Protein AF-A0A1M7Z8D8-F1 (afdb_monomer)

Mean predicted aligned error: 10.04 Å

Organism: NCBI:txid1123029

Foldseek 3Di:
DPDPDPPPVVVVVLVVLVVVCVVVVHDSVVSVVVVVVVVVVVVVVPPCPPDPDD

Radius of gyration: 16.53 Å; Cα contacts (8 Å, |Δi|>4): 12; chains: 1; bounding box: 48×16×41 Å

Structure (mmCIF, N/CA/C/O backbone):
data_AF-A0A1M7Z8D8-F1
#
_entry.id   AF-A0A1M7Z8D8-F1
#
loop_
_atom_site.group_PDB
_atom_site.id
_atom_site.type_symbol
_atom_site.label_atom_id
_atom_site.label_alt_id
_atom_site.label_comp_id
_atom_site.label_asym_id
_atom_site.label_entity_id
_atom_site.label_seq_id
_atom_site.pdbx_PDB_ins_code
_atom_site.Cartn_x
_atom_site.Cartn_y
_atom_site.Cartn_z
_atom_site.occupancy
_atom_site.B_iso_or_equiv
_atom_site.auth_seq_id
_atom_site.auth_comp_id
_atom_site.auth_asym_id
_atom_site.auth_atom_id
_atom_site.pdbx_PDB_model_num
ATOM 1 N N . MET A 1 1 ? -18.102 -8.446 -31.357 1.00 41.97 1 MET A N 1
ATOM 2 C CA . MET A 1 1 ? -17.945 -8.750 -29.917 1.00 41.97 1 MET A CA 1
ATOM 3 C C . MET A 1 1 ? -17.580 -7.467 -29.191 1.00 41.97 1 MET A C 1
ATOM 5 O O . MET A 1 1 ? -16.520 -6.913 -29.458 1.00 41.97 1 MET A O 1
ATOM 9 N N . ALA A 1 2 ? -18.489 -6.944 -28.367 1.00 47.94 2 ALA A N 1
ATOM 10 C CA . ALA A 1 2 ? -18.253 -5.743 -27.574 1.00 47.94 2 ALA A CA 1
ATOM 11 C C . ALA A 1 2 ? -17.108 -6.015 -26.590 1.00 47.94 2 ALA A C 1
ATOM 13 O O . ALA A 1 2 ? -17.164 -6.967 -25.818 1.00 47.94 2 ALA A O 1
ATOM 14 N N . ARG A 1 3 ? -16.040 -5.221 -26.664 1.00 55.44 3 ARG A N 1
ATOM 15 C CA . ARG A 1 3 ? -14.907 -5.309 -25.742 1.00 55.44 3 ARG A CA 1
ATOM 16 C C . ARG A 1 3 ? -15.439 -4.928 -24.361 1.00 55.44 3 ARG A C 1
ATOM 18 O O . ARG A 1 3 ? -15.727 -3.755 -24.143 1.00 55.44 3 ARG A O 1
ATOM 25 N N . GLU A 1 4 ? -15.636 -5.909 -23.480 1.00 64.12 4 GLU A N 1
ATOM 26 C CA . GLU A 1 4 ? -16.076 -5.671 -22.102 1.00 64.12 4 GLU A CA 1
ATOM 27 C C . GLU A 1 4 ? -15.264 -4.524 -21.493 1.00 64.12 4 GLU A C 1
ATOM 29 O O . GLU A 1 4 ? -14.038 -4.473 -21.689 1.00 64.12 4 GLU A O 1
ATOM 34 N N . PRO A 1 5 ? -15.917 -3.569 -20.802 1.00 59.78 5 PRO A N 1
ATOM 35 C CA . PRO A 1 5 ? -15.219 -2.439 -20.222 1.00 59.78 5 PRO A CA 1
ATOM 36 C C . PRO A 1 5 ? -14.171 -3.016 -19.284 1.00 59.78 5 PRO A C 1
ATOM 38 O O . PRO A 1 5 ? -14.511 -3.703 -18.321 1.00 59.78 5 PRO A O 1
ATOM 41 N N . ARG A 1 6 ? -12.890 -2.805 -19.613 1.00 61.16 6 ARG A N 1
ATOM 42 C CA . ARG A 1 6 ? -11.755 -3.276 -18.817 1.00 61.16 6 ARG A CA 1
ATOM 43 C C . ARG A 1 6 ? -11.988 -2.802 -17.391 1.00 61.16 6 ARG A C 1
ATOM 45 O O . ARG A 1 6 ? -11.795 -1.626 -17.099 1.00 61.16 6 ARG A O 1
ATOM 52 N N . LYS A 1 7 ? -12.473 -3.717 -16.547 1.00 59.69 7 LYS A N 1
ATOM 53 C CA . LYS A 1 7 ? -12.842 -3.500 -15.149 1.00 59.69 7 LYS A CA 1
ATOM 54 C C . LYS A 1 7 ? -11.752 -2.631 -14.542 1.00 59.69 7 LYS A C 1
ATOM 56 O O . LYS A 1 7 ? -10.601 -3.055 -14.567 1.00 59.69 7 LYS A O 1
ATOM 61 N N . ASN A 1 8 ? -12.087 -1.398 -14.151 1.00 70.56 8 ASN A N 1
ATOM 62 C CA . ASN A 1 8 ? -11.118 -0.353 -13.812 1.00 70.56 8 ASN A CA 1
ATOM 63 C C . ASN A 1 8 ? -10.085 -0.887 -12.811 1.00 70.56 8 ASN A C 1
ATOM 65 O O . ASN A 1 8 ? -10.318 -0.874 -11.604 1.00 70.56 8 ASN A O 1
ATOM 69 N N . VAL A 1 9 ? -8.943 -1.373 -13.309 1.00 72.44 9 VAL A N 1
ATOM 70 C CA . VAL A 1 9 ? -7.981 -2.134 -12.496 1.00 72.44 9 VAL A CA 1
ATOM 71 C C . VAL A 1 9 ? -7.462 -1.254 -11.360 1.00 72.44 9 VAL A C 1
ATOM 73 O O . VAL A 1 9 ? -7.302 -1.723 -10.237 1.00 72.44 9 VAL A O 1
ATOM 76 N N . GLY A 1 10 ? -7.313 0.052 -11.612 1.00 71.75 10 GLY A N 1
ATOM 77 C CA . GLY A 1 10 ? -6.966 1.039 -10.589 1.00 71.75 10 GLY A CA 1
ATOM 78 C C . GLY A 1 10 ? -7.999 1.162 -9.460 1.00 71.75 10 GLY A C 1
ATOM 79 O O . GLY A 1 10 ? -7.614 1.289 -8.300 1.00 71.75 10 GLY A O 1
ATOM 80 N N . ALA A 1 11 ? -9.297 1.059 -9.763 1.00 75.12 11 ALA A N 1
ATOM 81 C CA . ALA A 1 11 ? -10.354 1.078 -8.749 1.00 75.12 11 ALA A CA 1
ATOM 82 C C . ALA A 1 11 ? -10.356 -0.214 -7.915 1.00 75.12 11 ALA A C 1
ATOM 84 O O . ALA A 1 11 ? -10.487 -0.159 -6.694 1.00 75.12 11 ALA A O 1
ATOM 85 N N . SER A 1 12 ? -10.119 -1.370 -8.547 1.00 84.00 12 SER A N 1
ATOM 86 C CA . SER A 1 12 ? -9.994 -2.652 -7.837 1.00 84.00 12 SER A CA 1
ATOM 87 C C . SER A 1 12 ? -8.768 -2.708 -6.921 1.00 84.00 12 SER A C 1
ATOM 89 O O . SER A 1 12 ? -8.835 -3.285 -5.840 1.00 84.00 12 SER A O 1
ATOM 91 N N . VAL A 1 13 ? -7.654 -2.092 -7.320 1.00 85.69 13 VAL A N 1
ATOM 92 C CA . VAL A 1 13 ? -6.447 -2.002 -6.488 1.00 85.69 13 VAL A CA 1
ATOM 93 C C . VAL A 1 13 ? -6.666 -1.079 -5.289 1.00 85.69 13 VAL A C 1
ATOM 95 O O . VAL A 1 13 ? -6.334 -1.463 -4.172 1.00 85.69 13 VAL A O 1
ATOM 98 N N . ARG A 1 14 ? -7.278 0.098 -5.485 1.00 86.69 14 ARG A N 1
ATOM 99 C CA . ARG A 1 14 ? -7.604 1.012 -4.376 1.00 86.69 14 ARG A CA 1
ATOM 100 C C . ARG A 1 14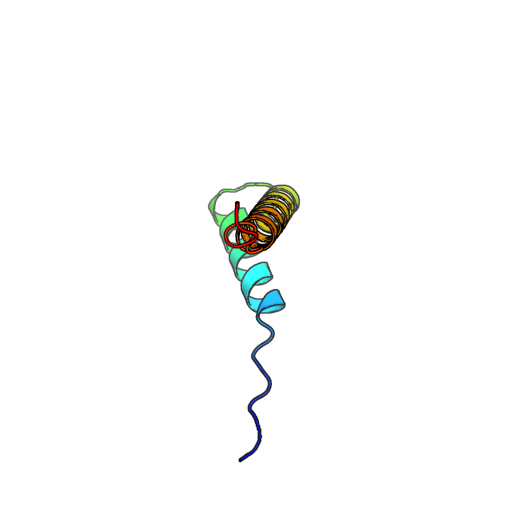 ? -8.513 0.361 -3.335 1.00 86.69 14 ARG A C 1
ATOM 102 O O . ARG A 1 14 ? -8.228 0.482 -2.151 1.00 86.69 14 ARG A O 1
ATOM 109 N N . ALA A 1 15 ? -9.553 -0.355 -3.769 1.00 90.12 15 ALA A N 1
ATOM 110 C CA . ALA A 1 15 ? -10.446 -1.079 -2.864 1.00 90.12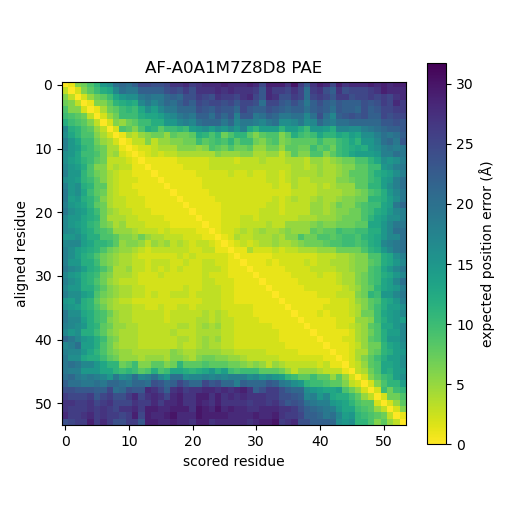 15 ALA A CA 1
ATOM 111 C C . ALA A 1 15 ? -9.688 -2.123 -2.026 1.00 90.12 15 ALA A C 1
ATOM 113 O O . ALA A 1 15 ? -9.791 -2.125 -0.806 1.00 90.12 15 ALA A O 1
ATOM 114 N N . ARG A 1 16 ? -8.825 -2.929 -2.660 1.00 89.25 16 ARG A N 1
ATOM 115 C CA . ARG A 1 16 ? -7.994 -3.921 -1.955 1.00 89.25 16 ARG A CA 1
ATOM 116 C C . ARG A 1 16 ? -7.034 -3.292 -0.947 1.00 89.25 16 ARG A C 1
ATOM 118 O O . ARG A 1 16 ? -6.848 -3.837 0.135 1.00 89.25 16 ARG A O 1
ATOM 125 N N . LEU A 1 17 ? -6.417 -2.162 -1.295 1.00 90.62 17 LEU A N 1
ATOM 126 C CA . LEU A 1 17 ? -5.530 -1.436 -0.382 1.00 90.62 17 LEU A CA 1
ATOM 127 C C . LEU A 1 17 ? -6.303 -0.839 0.801 1.00 90.62 17 LEU A C 1
ATOM 129 O O . LEU A 1 17 ? -5.780 -0.815 1.910 1.00 90.62 17 LEU A O 1
ATOM 133 N N . LEU A 1 18 ? -7.546 -0.403 0.580 1.00 91.62 18 LEU A N 1
ATOM 134 C CA . LEU A 1 18 ? -8.421 0.124 1.627 1.00 91.62 18 LEU A CA 1
ATOM 135 C C . LEU A 1 18 ? -8.888 -0.978 2.585 1.00 91.62 18 LEU A C 1
ATOM 137 O O . LEU A 1 18 ? -8.876 -0.793 3.799 1.00 91.62 18 LEU A O 1
ATOM 141 N N . ASP A 1 19 ? -9.267 -2.141 2.060 1.00 93.19 19 ASP A N 1
ATOM 142 C CA . ASP A 1 19 ? -9.621 -3.289 2.898 1.00 93.19 19 ASP A CA 1
ATOM 143 C C . ASP A 1 19 ? -8.416 -3.762 3.719 1.00 93.19 19 ASP A C 1
ATOM 145 O O . ASP A 1 19 ? -8.539 -4.053 4.910 1.00 93.19 19 ASP A O 1
ATOM 149 N N . ARG A 1 20 ? -7.221 -3.741 3.119 1.00 90.94 20 ARG A N 1
ATOM 150 C CA . ARG A 1 20 ? -5.978 -4.071 3.816 1.00 90.94 20 ARG A CA 1
ATOM 151 C C . ARG A 1 20 ? -5.625 -3.066 4.911 1.00 90.94 20 ARG A C 1
ATOM 153 O O . ARG A 1 20 ? -5.258 -3.482 6.005 1.00 90.94 20 ARG A O 1
ATOM 160 N N . SER A 1 21 ? -5.780 -1.766 4.659 1.00 92.38 21 SER A N 1
ATOM 161 C CA . SER A 1 21 ? -5.501 -0.736 5.666 1.00 92.38 21 SER A CA 1
ATOM 162 C C . SER A 1 21 ? -6.441 -0.852 6.870 1.00 92.38 21 SER A C 1
ATOM 164 O O . SER A 1 21 ? -6.019 -0.657 8.007 1.00 92.38 21 SER A O 1
ATOM 166 N N . ARG A 1 22 ? -7.704 -1.238 6.638 1.00 91.81 22 ARG A N 1
ATOM 167 C CA . ARG A 1 22 ? -8.679 -1.534 7.700 1.00 91.81 22 ARG A CA 1
ATOM 168 C C . ARG A 1 22 ? -8.288 -2.766 8.513 1.00 91.81 22 ARG A C 1
ATOM 170 O O . ARG A 1 22 ? -8.351 -2.714 9.738 1.00 91.81 22 ARG A O 1
ATOM 177 N N . ALA A 1 23 ? -7.871 -3.843 7.847 1.00 93.06 23 ALA A N 1
ATOM 178 C CA . ALA A 1 23 ? -7.449 -5.079 8.506 1.00 93.06 23 ALA A CA 1
ATOM 179 C C . ALA A 1 23 ? -6.192 -4.877 9.368 1.00 93.06 23 ALA A C 1
ATOM 181 O O . ALA A 1 23 ? -6.141 -5.332 10.507 1.00 93.06 23 ALA A O 1
ATOM 182 N N . GLU A 1 24 ? -5.206 -4.142 8.852 1.00 89.38 24 GLU A N 1
ATOM 183 C CA . GLU A 1 24 ? -3.938 -3.866 9.538 1.00 89.38 24 GLU A CA 1
ATOM 184 C C . GLU A 1 24 ? -4.004 -2.623 10.453 1.00 89.38 24 GLU A C 1
ATOM 186 O O . GLU A 1 24 ? -2.985 -2.225 11.015 1.00 89.38 24 GLU A O 1
ATOM 191 N N . ARG A 1 25 ? -5.183 -1.985 10.597 1.00 89.44 25 ARG A N 1
ATOM 192 C CA . ARG A 1 25 ? -5.399 -0.717 11.336 1.00 89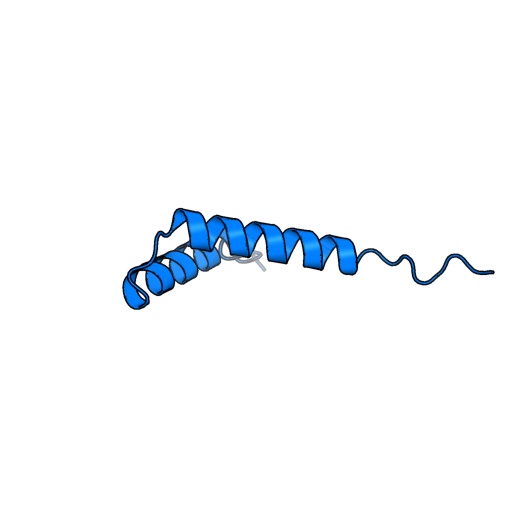.44 25 ARG A CA 1
ATOM 193 C C . ARG A 1 25 ? -4.331 0.346 11.041 1.00 89.44 25 ARG A C 1
ATOM 195 O O . ARG A 1 25 ? -3.907 1.090 11.920 1.00 89.44 25 ARG A O 1
ATOM 202 N N . THR A 1 26 ? -3.896 0.393 9.790 1.00 88.00 26 THR A N 1
ATOM 203 C CA . THR A 1 26 ? -2.811 1.249 9.314 1.00 88.00 26 THR A CA 1
ATOM 204 C C . THR A 1 26 ? -3.382 2.353 8.433 1.00 88.00 26 THR A C 1
ATOM 206 O O . THR A 1 26 ? -4.454 2.211 7.840 1.00 88.00 26 THR A O 1
ATOM 209 N N . ASP A 1 27 ? -2.668 3.471 8.339 1.00 92.19 27 ASP A N 1
ATOM 210 C CA . ASP A 1 27 ? -3.063 4.586 7.492 1.00 92.19 27 ASP A CA 1
ATOM 211 C C . ASP A 1 27 ? -3.102 4.184 6.003 1.00 92.19 27 ASP A C 1
ATOM 213 O O . ASP A 1 27 ? -2.131 3.685 5.422 1.00 92.19 27 ASP A O 1
ATOM 217 N N . PHE A 1 28 ? -4.259 4.411 5.378 1.00 91.19 28 PHE A N 1
ATOM 218 C CA . PHE A 1 28 ? -4.498 4.067 3.979 1.00 91.19 28 PHE A CA 1
ATOM 219 C C . PHE A 1 28 ? -3.606 4.858 3.014 1.00 91.19 28 PHE A C 1
ATOM 221 O O . PHE A 1 28 ? -3.162 4.301 2.009 1.00 91.19 28 PHE A O 1
ATOM 228 N N . GLN A 1 29 ? -3.321 6.134 3.298 1.00 91.25 29 GLN A N 1
ATOM 229 C CA . GLN A 1 29 ? -2.465 6.966 2.448 1.00 91.25 29 GLN A CA 1
ATOM 230 C C . GLN A 1 29 ? -1.028 6.453 2.453 1.00 91.25 29 GLN A C 1
ATOM 232 O O . GLN A 1 29 ? -0.394 6.416 1.397 1.00 91.25 29 GLN A O 1
ATOM 237 N N . ILE A 1 30 ? -0.531 5.981 3.600 1.00 92.44 30 ILE A N 1
ATOM 238 C CA . ILE A 1 30 ? 0.793 5.350 3.691 1.00 92.44 30 ILE A CA 1
ATOM 239 C C . ILE A 1 30 ? 0.850 4.092 2.812 1.00 92.44 30 ILE A C 1
ATOM 241 O O . ILE A 1 30 ? 1.773 3.942 2.007 1.00 92.44 30 ILE A O 1
ATOM 245 N N . LEU A 1 31 ? -0.151 3.213 2.918 1.00 91.31 31 LEU A N 1
ATOM 246 C CA . LEU A 1 31 ? -0.253 1.985 2.116 1.00 91.31 31 LEU A CA 1
ATOM 247 C C . LEU A 1 31 ? -0.350 2.279 0.613 1.00 91.31 31 LEU A C 1
ATOM 249 O O . LEU A 1 31 ? 0.338 1.655 -0.197 1.00 91.31 31 LEU A O 1
ATOM 253 N N . LEU A 1 32 ? -1.167 3.265 0.240 1.00 91.50 32 LEU A N 1
ATOM 254 C CA . LEU A 1 32 ? -1.333 3.705 -1.142 1.00 91.50 32 LEU A CA 1
ATOM 255 C C . LEU A 1 32 ? -0.031 4.275 -1.717 1.00 91.50 32 LEU A C 1
ATOM 257 O O . LEU A 1 32 ? 0.327 3.961 -2.853 1.00 91.50 32 LEU A O 1
ATOM 261 N N . THR A 1 33 ? 0.684 5.078 -0.928 1.00 93.44 33 THR A N 1
ATOM 262 C CA . THR A 1 33 ? 1.950 5.701 -1.330 1.00 93.44 33 THR A CA 1
ATOM 263 C C . THR A 1 33 ? 3.037 4.648 -1.522 1.00 93.44 33 THR A C 1
ATOM 265 O O . THR A 1 33 ? 3.678 4.629 -2.570 1.00 93.44 33 THR A O 1
ATOM 268 N N . ARG A 1 34 ? 3.197 3.715 -0.571 1.00 91.94 34 ARG A N 1
ATOM 269 C CA . ARG A 1 34 ? 4.141 2.588 -0.693 1.00 91.94 34 ARG A CA 1
ATOM 270 C C . ARG A 1 34 ? 3.872 1.760 -1.945 1.00 91.94 34 ARG A C 1
A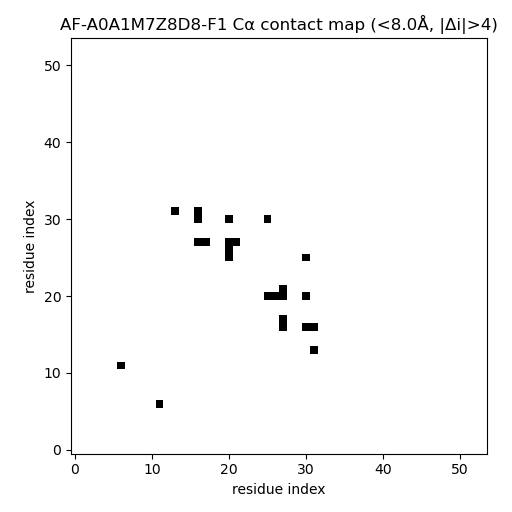TOM 272 O O . ARG A 1 34 ? 4.777 1.566 -2.750 1.00 91.94 34 ARG A O 1
ATOM 279 N N . TYR A 1 35 ? 2.617 1.367 -2.163 1.00 91.62 35 TYR A N 1
ATOM 280 C CA . TYR A 1 35 ? 2.230 0.614 -3.354 1.00 91.62 35 TYR A CA 1
ATOM 281 C C . TYR A 1 35 ? 2.535 1.374 -4.659 1.00 91.62 35 TYR A C 1
ATOM 283 O O . TYR A 1 35 ? 3.021 0.786 -5.627 1.00 91.62 35 TYR A O 1
ATOM 291 N N . ALA A 1 36 ? 2.263 2.683 -4.709 1.00 91.12 36 ALA A N 1
ATOM 292 C CA . ALA A 1 36 ? 2.548 3.499 -5.887 1.00 91.12 36 ALA A CA 1
ATOM 293 C C . ALA A 1 36 ? 4.055 3.586 -6.176 1.00 91.12 36 ALA A C 1
ATOM 295 O O . ALA A 1 36 ? 4.460 3.443 -7.332 1.00 91.12 36 ALA A O 1
ATOM 296 N N . LEU A 1 37 ? 4.874 3.760 -5.135 1.00 94.69 37 LEU A N 1
ATOM 297 C CA . LEU A 1 37 ? 6.333 3.789 -5.239 1.00 94.69 37 LEU A CA 1
ATOM 298 C C . LEU A 1 37 ? 6.890 2.444 -5.711 1.00 94.69 37 LEU A C 1
ATOM 300 O O . LEU A 1 37 ? 7.640 2.407 -6.681 1.00 94.69 37 LEU A O 1
ATOM 304 N N . GLU A 1 38 ? 6.474 1.334 -5.103 1.00 93.69 38 GLU A N 1
ATOM 305 C CA . GLU A 1 38 ? 6.878 -0.013 -5.523 1.00 93.69 38 GLU A CA 1
ATOM 306 C C . GLU A 1 38 ? 6.494 -0.289 -6.978 1.00 93.69 38 GLU A C 1
ATOM 308 O O . GLU A 1 38 ? 7.297 -0.809 -7.751 1.00 93.69 38 GLU A O 1
ATOM 313 N N . ARG A 1 39 ? 5.284 0.104 -7.397 1.00 89.38 39 ARG A N 1
ATOM 314 C CA . ARG A 1 39 ? 4.836 -0.082 -8.782 1.00 89.38 39 ARG A CA 1
ATOM 315 C C . ARG A 1 39 ? 5.633 0.773 -9.765 1.00 89.38 39 ARG A C 1
ATOM 317 O O . ARG A 1 39 ? 5.895 0.308 -10.876 1.00 89.38 39 ARG A O 1
ATOM 324 N N . LEU A 1 40 ? 6.003 1.993 -9.375 1.00 89.69 40 LEU A N 1
ATOM 325 C CA . LEU A 1 40 ? 6.862 2.873 -10.165 1.00 89.69 40 LEU A CA 1
ATOM 326 C C . LEU A 1 40 ? 8.265 2.275 -10.302 1.00 89.69 40 LEU A C 1
ATOM 328 O O . LEU A 1 40 ? 8.748 2.132 -11.421 1.00 89.69 40 LEU A O 1
ATOM 332 N N . LEU A 1 41 ? 8.876 1.854 -9.194 1.00 91.38 41 LEU A N 1
ATOM 333 C CA . LEU A 1 41 ? 10.187 1.205 -9.186 1.00 91.38 41 LEU A CA 1
ATOM 334 C C . LEU A 1 41 ? 10.181 -0.093 -9.998 1.00 91.38 41 LEU A C 1
ATOM 336 O O . LEU A 1 41 ? 11.067 -0.303 -10.815 1.00 91.38 41 LEU A O 1
ATOM 340 N N . TYR A 1 42 ? 9.146 -0.922 -9.863 1.00 89.50 42 TYR A N 1
ATOM 341 C CA . TYR A 1 42 ? 8.974 -2.137 -10.659 1.00 89.50 42 TYR A CA 1
ATOM 342 C C . TYR A 1 42 ? 8.867 -1.841 -12.159 1.00 89.50 42 TYR A C 1
ATOM 344 O O . TYR A 1 42 ? 9.412 -2.575 -12.981 1.00 89.50 42 TYR A O 1
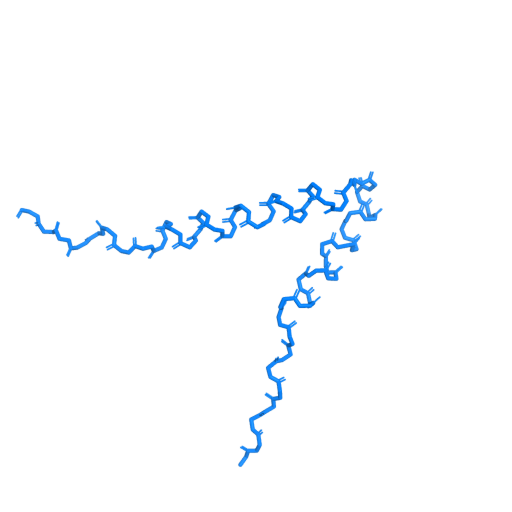ATOM 352 N N . ARG A 1 43 ? 8.168 -0.765 -12.538 1.00 86.12 43 ARG A N 1
ATOM 353 C CA . ARG A 1 43 ? 8.079 -0.320 -13.936 1.00 86.12 43 ARG A CA 1
ATOM 354 C C . ARG A 1 43 ? 9.422 0.171 -14.464 1.00 86.12 43 ARG A C 1
ATOM 356 O O . ARG A 1 43 ? 9.770 -0.173 -15.585 1.00 86.12 43 ARG A O 1
ATOM 363 N N . LEU A 1 44 ? 10.158 0.947 -13.669 1.00 86.56 44 LEU A N 1
ATOM 364 C CA . LEU A 1 44 ? 11.490 1.438 -14.027 1.00 86.56 44 LEU A CA 1
ATOM 365 C C . LEU A 1 44 ? 12.505 0.293 -14.123 1.00 86.56 44 LEU A C 1
ATOM 367 O O . LEU A 1 44 ? 13.294 0.261 -15.056 1.00 86.56 44 LEU A O 1
ATOM 371 N N . SER A 1 45 ? 12.438 -0.684 -13.219 1.00 83.38 45 SER A N 1
ATOM 372 C CA . SER A 1 45 ? 13.285 -1.881 -13.241 1.00 83.38 45 SER A CA 1
ATOM 373 C C . SER A 1 45 ? 12.996 -2.800 -14.431 1.00 83.38 45 SER A C 1
ATOM 375 O O . SER A 1 45 ? 13.865 -3.574 -14.815 1.00 83.38 45 SER A O 1
ATOM 377 N N . GLN A 1 46 ? 11.792 -2.741 -15.005 1.00 78.31 46 GLN A N 1
ATOM 378 C CA . GLN A 1 46 ? 11.449 -3.443 -16.244 1.00 78.31 46 GLN A CA 1
ATOM 379 C C . GLN A 1 46 ? 11.840 -2.680 -17.508 1.00 78.31 46 GLN A C 1
ATOM 381 O O . GLN A 1 46 ? 11.695 -3.239 -18.596 1.00 78.31 46 GLN A O 1
ATOM 386 N N . SER A 1 47 ? 12.318 -1.431 -17.409 1.00 66.06 47 SER A N 1
ATOM 387 C CA . SER A 1 47 ? 12.932 -0.800 -18.573 1.00 66.06 47 SER A CA 1
ATOM 388 C C . SER A 1 47 ? 14.163 -1.622 -18.958 1.00 66.06 47 SER A C 1
ATOM 390 O O . SER A 1 47 ? 15.043 -1.836 -18.120 1.00 66.06 47 SER A O 1
ATOM 392 N N . PRO A 1 48 ? 14.233 -2.108 -20.205 1.00 58.47 48 PRO A N 1
ATOM 393 C CA . PRO A 1 48 ? 15.292 -2.988 -20.648 1.00 58.47 48 PRO A CA 1
ATOM 394 C C . PRO A 1 48 ? 16.561 -2.160 -20.832 1.00 58.47 48 PRO A C 1
ATOM 396 O O . PRO A 1 48 ? 16.854 -1.695 -21.926 1.00 58.47 48 P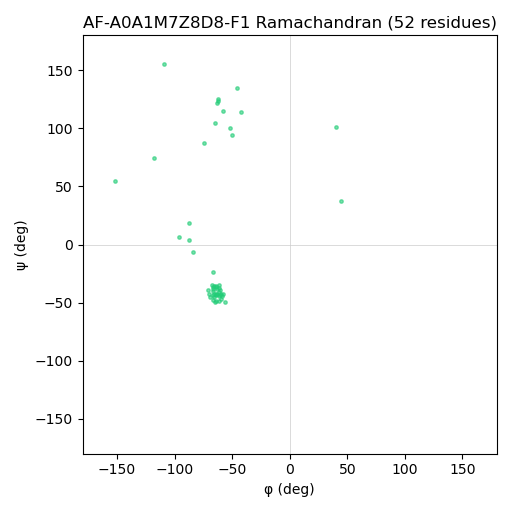RO A O 1
ATOM 399 N N . ILE A 1 49 ? 17.342 -1.991 -19.768 1.00 59.84 49 ILE A N 1
ATOM 400 C CA . ILE A 1 49 ? 18.740 -1.556 -19.887 1.00 59.84 49 ILE A CA 1
ATOM 401 C C . ILE A 1 49 ? 19.687 -2.755 -20.079 1.00 59.84 49 ILE A C 1
ATOM 403 O O . ILE A 1 49 ? 20.893 -2.658 -19.911 1.00 59.84 49 ILE A O 1
ATOM 407 N N . ALA A 1 50 ? 19.143 -3.903 -20.494 1.00 57.62 50 ALA A N 1
ATOM 408 C CA . ALA A 1 50 ? 19.895 -5.136 -20.700 1.00 57.62 50 ALA A CA 1
ATOM 409 C C . ALA A 1 50 ? 20.333 -5.394 -22.157 1.00 57.62 50 ALA A C 1
ATOM 411 O O . ALA A 1 50 ? 20.857 -6.468 -22.425 1.00 57.62 50 ALA A O 1
ATOM 412 N N . THR A 1 51 ? 20.149 -4.470 -23.115 1.00 53.50 51 THR A N 1
ATOM 413 C CA . THR A 1 51 ? 20.654 -4.696 -24.489 1.00 53.50 51 THR A CA 1
ATOM 414 C C . THR A 1 51 ? 21.008 -3.422 -25.267 1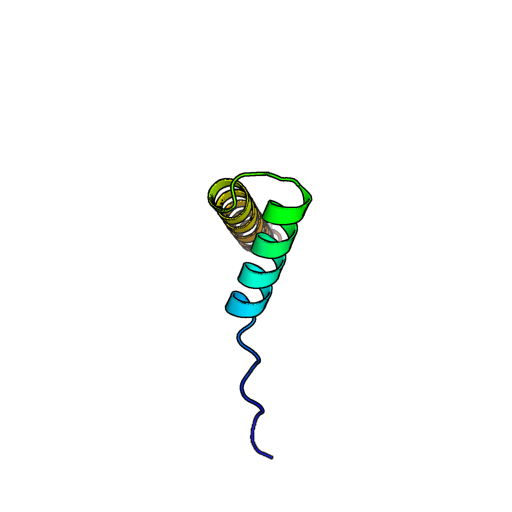.00 53.50 51 THR A C 1
ATOM 416 O O . THR A 1 51 ? 20.569 -3.195 -26.385 1.00 53.50 51 THR A O 1
ATOM 419 N N . ALA A 1 52 ? 21.856 -2.580 -24.698 1.00 49.66 52 ALA A N 1
ATOM 420 C CA . ALA A 1 52 ? 22.882 -1.924 -25.509 1.00 49.66 52 ALA A CA 1
ATOM 421 C C . ALA A 1 52 ? 24.204 -2.416 -24.914 1.00 49.66 52 ALA A C 1
ATOM 423 O O . ALA A 1 52 ? 24.662 -1.896 -23.905 1.00 49.66 52 ALA A O 1
ATOM 424 N N . SER A 1 53 ? 24.540 -3.679 -25.198 1.00 45.19 53 SER A N 1
ATOM 425 C CA . SER A 1 53 ? 25.670 -4.009 -26.074 1.00 45.19 53 SER A CA 1
ATOM 426 C C . SER A 1 53 ? 26.86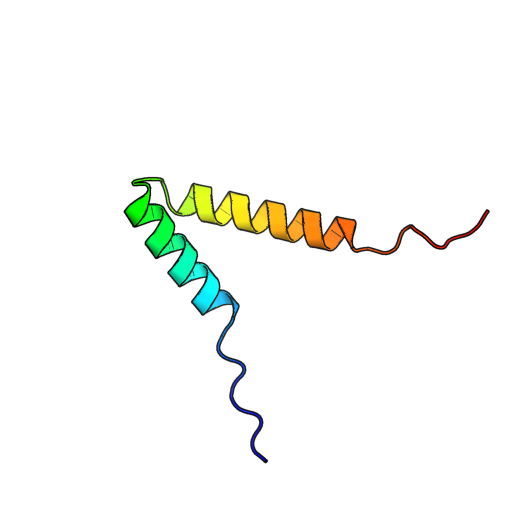8 -3.097 -25.824 1.00 45.19 53 SER A C 1
ATOM 428 O O . SER A 1 53 ? 26.854 -1.952 -26.260 1.00 45.19 53 SER A O 1
ATOM 430 N N . PHE A 1 54 ? 27.823 -3.666 -25.081 1.00 49.38 54 PHE A N 1
ATOM 431 C CA . PHE A 1 54 ? 29.252 -3.734 -25.401 1.00 49.38 54 PHE A CA 1
ATOM 432 C C . PHE A 1 54 ? 29.898 -2.515 -26.065 1.00 49.38 54 PHE A C 1
ATOM 434 O O . PHE A 1 54 ? 29.563 -2.225 -27.234 1.00 49.38 54 PHE A O 1
#

Sequence (54 aa):
MAREPRKNVGASVRARLLDRSRAERTDFQILLTRYALERLLYRLSQSPIATASF

Nearest PDB structures (foldseek):
  2l7z-assembly1_A  TM=5.566E-01  e=4.717E+00  Homo sapiens

Secondary structure (DSSP, 8-state):
--------HHHHHHHHHHHHHHHTT--HHHHHHHHHHHHHHHHHHTS--S-S--

Solvent-accessible surface area (backbone atoms only — not comparable to full-atom values): 3397 Å² total; per-residue (Å²): 132,84,78,71,77,74,70,58,61,70,59,58,49,51,52,53,50,47,54,48,18,62,74,68,76,42,64,47,67,59,54,52,49,53,52,51,51,53,54,50,51,54,53,59,70,64,52,81,82,82,75,79,74,132

pLDDT: mean 79.01, std 16.0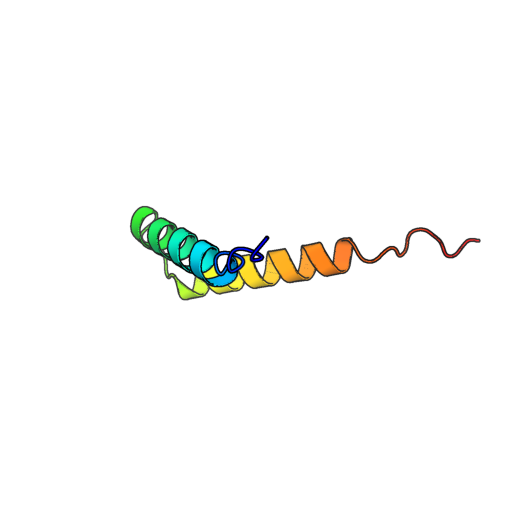2, range [41.97, 94.69]